Protein AF-A0A3N5QQA9-F1 (afdb_monomer_lite)

Radius of gyration: 20.47 Å; chains: 1; bounding box: 47×26×56 Å

pLDDT: mean 89.22, std 10.01, range [44.19, 97.88]

Sequence (130 aa):
MNELTKILGAAGTIVEIFPGDHVKIFGTSFSSGNATASKIIVKKQSKDTVVLRGPVEAVSGALITVLDVIIDTGNTGSIPDNGFSLESGGPLTRAEFQSRVSVGDSFDAKGTLLVDSTVNWQSIALGESK

Foldseek 3Di:
DDPQEQEDEPDRDPVSDDPLKDKDFDFDADPVRDTDGRYIYIDHNPFQKDKAKAFFADDDQQWTAGPNDIARLDPPGLEDQQQAEAPVGGTDGSVRCRVQRDGGWIKIWMFGQDPVRDTNTHHMHTHHDD

Secondary structure (DSSP, 8-state):
--TT-EEEES-SSGGG--TT-EEEEEEEE-TTS-EEEEEEEEE--S--EEEEEEE--EEETTEEEETTEEEE-STTSS--GGGEEETTS-B--HHHHHHH--TT-EEEEEEEE-TTS-EEEEEEEEE---

Structure (mmCIF, N/CA/C/O backbone):
data_AF-A0A3N5QQA9-F1
#
_entry.id   AF-A0A3N5QQA9-F1
#
loop_
_atom_site.group_PDB
_atom_site.id
_atom_site.type_symbol
_atom_site.label_atom_id
_atom_site.label_alt_id
_atom_site.label_comp_id
_atom_site.label_asym_id
_atom_site.label_entity_id
_atom_site.label_seq_id
_atom_site.pdbx_PDB_ins_code
_atom_site.Cartn_x
_atom_site.Cartn_y
_atom_site.Cartn_z
_atom_site.occupancy
_atom_site.B_iso_or_equiv
_atom_site.auth_seq_id
_atom_site.auth_comp_id
_atom_site.auth_asym_id
_atom_site.auth_atom_id
_atom_site.pdbx_PDB_model_num
ATOM 1 N N . MET A 1 1 ? 24.046 -9.323 -30.382 1.00 44.19 1 MET A N 1
ATOM 2 C CA . MET A 1 1 ? 23.268 -8.116 -30.033 1.00 44.19 1 MET A CA 1
ATOM 3 C C . MET A 1 1 ? 22.994 -7.406 -31.350 1.00 44.19 1 MET A C 1
ATOM 5 O O . MET A 1 1 ? 23.956 -7.075 -32.022 1.00 44.19 1 MET A O 1
ATOM 9 N N . ASN A 1 2 ? 21.744 -7.351 -31.815 1.00 44.50 2 ASN A N 1
ATOM 10 C CA . ASN A 1 2 ? 21.444 -6.830 -33.154 1.00 44.50 2 ASN A CA 1
ATOM 11 C C . ASN A 1 2 ? 21.357 -5.296 -33.079 1.00 44.50 2 ASN A C 1
ATOM 13 O O . ASN A 1 2 ? 20.589 -4.780 -32.271 1.00 44.50 2 ASN A O 1
ATOM 17 N N . GLU A 1 3 ? 22.141 -4.579 -33.883 1.00 56.72 3 GLU A N 1
ATOM 18 C CA . GLU A 1 3 ? 22.342 -3.115 -33.830 1.00 56.72 3 GLU A CA 1
ATOM 19 C C . GLU A 1 3 ? 21.105 -2.268 -34.221 1.00 56.72 3 GLU A C 1
ATOM 21 O O . GLU A 1 3 ? 21.209 -1.065 -34.447 1.00 56.72 3 GLU A O 1
ATOM 26 N N . LEU A 1 4 ? 19.913 -2.867 -34.311 1.00 72.44 4 LEU A N 1
ATOM 27 C CA . LEU A 1 4 ? 18.725 -2.243 -34.907 1.00 72.44 4 LEU A CA 1
ATOM 28 C C . LEU A 1 4 ? 17.796 -1.536 -33.907 1.00 72.44 4 LEU A C 1
ATOM 30 O O . LEU A 1 4 ? 17.082 -0.615 -34.301 1.00 72.44 4 LEU A O 1
ATOM 34 N N . THR A 1 5 ? 17.784 -1.931 -32.630 1.00 82.31 5 THR A N 1
ATOM 35 C CA . THR A 1 5 ? 16.888 -1.329 -31.626 1.00 82.31 5 THR A CA 1
ATOM 36 C C . THR A 1 5 ? 17.649 -0.348 -30.748 1.00 82.31 5 THR A C 1
ATOM 38 O O . THR A 1 5 ? 18.457 -0.739 -29.907 1.00 82.31 5 THR A O 1
ATOM 41 N N . LYS A 1 6 ? 17.357 0.945 -30.892 1.00 89.31 6 LYS A N 1
ATOM 42 C CA . LYS A 1 6 ? 17.967 1.989 -30.063 1.00 89.31 6 LYS A CA 1
ATOM 43 C C . LYS A 1 6 ? 17.215 2.152 -28.741 1.00 89.31 6 LYS A C 1
ATOM 45 O O . LYS A 1 6 ? 16.052 2.553 -28.750 1.00 89.31 6 LYS A O 1
ATOM 50 N N . ILE A 1 7 ? 17.877 1.913 -27.613 1.00 90.25 7 ILE A N 1
ATOM 51 C CA . ILE A 1 7 ? 17.320 2.165 -26.275 1.00 90.25 7 ILE A CA 1
ATOM 52 C C . ILE A 1 7 ? 17.829 3.524 -25.785 1.00 90.25 7 ILE A C 1
ATOM 54 O O . ILE A 1 7 ? 19.010 3.835 -25.919 1.00 90.25 7 ILE A O 1
ATOM 58 N N . LEU A 1 8 ? 16.920 4.377 -25.313 1.00 87.81 8 LEU A N 1
ATOM 59 C CA . LEU A 1 8 ? 17.216 5.728 -24.838 1.00 87.81 8 LEU A CA 1
ATOM 60 C C . LEU A 1 8 ? 16.486 6.031 -23.533 1.00 87.81 8 LEU A C 1
ATOM 62 O O . LEU A 1 8 ? 15.427 5.471 -23.257 1.00 87.81 8 LEU A O 1
ATOM 66 N N . GLY A 1 9 ? 16.979 7.036 -22.812 1.00 87.31 9 GLY A N 1
ATOM 67 C CA . GLY A 1 9 ? 16.360 7.531 -21.590 1.00 87.31 9 GLY A CA 1
ATOM 68 C C . GLY A 1 9 ? 17.004 6.895 -20.369 1.00 87.31 9 GLY A C 1
ATOM 69 O O . GLY A 1 9 ? 18.221 6.928 -20.232 1.00 87.31 9 GLY A O 1
ATOM 70 N N . ALA A 1 10 ? 16.187 6.356 -19.474 1.00 84.69 10 ALA A N 1
ATOM 71 C CA . ALA A 1 10 ? 16.616 5.922 -18.151 1.00 84.69 10 ALA A CA 1
ATOM 72 C C . ALA A 1 10 ? 17.172 4.481 -18.090 1.00 84.69 10 ALA A C 1
ATOM 74 O O . ALA A 1 10 ? 17.419 3.967 -17.003 1.00 84.69 10 ALA A O 1
ATOM 75 N N . ALA A 1 11 ? 17.349 3.847 -19.250 1.00 87.88 11 ALA A N 1
ATOM 76 C CA . ALA A 1 11 ? 18.017 2.563 -19.434 1.00 87.88 11 ALA A CA 1
ATOM 77 C C . ALA A 1 11 ? 18.910 2.648 -20.683 1.00 87.88 11 ALA A C 1
ATOM 79 O O . ALA A 1 11 ? 18.520 3.262 -21.682 1.00 87.88 11 ALA A O 1
ATOM 80 N N . GLY A 1 12 ? 20.092 2.039 -20.629 1.00 83.81 12 GLY A N 1
ATOM 81 C CA . GLY A 1 12 ? 21.015 1.879 -21.755 1.00 83.81 12 GLY A CA 1
ATOM 82 C C . GLY A 1 12 ? 20.837 0.553 -22.496 1.00 83.81 12 GLY A C 1
ATOM 83 O O . GLY A 1 12 ? 21.209 0.442 -23.664 1.00 83.81 12 GLY A O 1
ATOM 84 N N . THR A 1 13 ? 20.233 -0.444 -21.846 1.00 87.31 13 THR A N 1
ATOM 85 C CA . THR A 1 13 ? 20.032 -1.792 -22.392 1.00 87.31 13 THR A CA 1
ATOM 86 C C . THR A 1 13 ? 18.658 -2.363 -22.019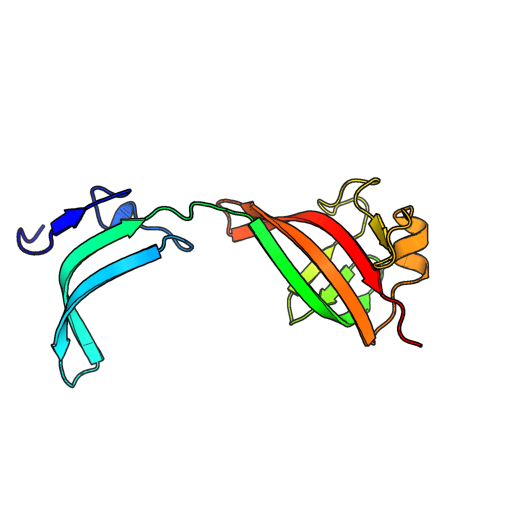 1.00 87.31 13 THR A C 1
ATOM 88 O O . THR A 1 13 ? 17.950 -1.818 -21.175 1.00 87.31 13 THR A O 1
ATOM 91 N N . ILE A 1 14 ? 18.256 -3.474 -22.652 1.00 85.69 14 ILE A N 1
ATOM 92 C CA . ILE A 1 14 ? 16.955 -4.117 -22.386 1.00 85.69 14 ILE A CA 1
ATOM 93 C C . ILE A 1 14 ? 16.881 -4.710 -20.970 1.00 85.69 14 ILE A C 1
ATOM 95 O O . ILE A 1 14 ? 15.804 -4.766 -20.390 1.00 85.69 14 ILE A O 1
ATOM 99 N N . VAL A 1 15 ? 18.022 -5.119 -20.403 1.00 88.38 15 VAL A N 1
ATOM 100 C CA . VAL A 1 15 ? 18.101 -5.740 -19.068 1.00 88.38 15 VAL A CA 1
ATOM 101 C C . VAL A 1 15 ? 17.965 -4.728 -17.928 1.00 88.38 15 VAL A C 1
ATOM 103 O O . VAL A 1 15 ? 17.802 -5.116 -16.779 1.00 88.38 15 VAL A O 1
ATOM 106 N N . GLU A 1 16 ? 18.018 -3.434 -18.241 1.00 85.56 16 GLU A N 1
ATOM 107 C CA . GLU A 1 16 ? 17.856 -2.333 -17.286 1.00 85.56 16 GLU A CA 1
ATOM 108 C C . GLU A 1 16 ? 16.412 -1.799 -17.224 1.00 85.56 16 GLU A C 1
ATOM 110 O O . GLU A 1 16 ? 16.144 -0.823 -16.513 1.00 85.56 16 GLU A O 1
ATOM 115 N N . ILE A 1 17 ? 15.492 -2.408 -17.982 1.00 86.81 17 ILE A N 1
ATOM 116 C CA . ILE A 1 17 ? 14.058 -2.107 -17.967 1.00 86.81 17 ILE A CA 1
ATOM 117 C C . ILE A 1 17 ? 13.381 -3.071 -16.995 1.00 86.81 17 ILE A C 1
ATOM 119 O O . ILE A 1 17 ? 13.402 -4.283 -17.210 1.00 86.81 17 ILE A O 1
ATOM 123 N N . PHE A 1 18 ? 12.758 -2.534 -15.950 1.00 82.31 18 PHE A N 1
ATOM 124 C CA . PHE A 1 18 ? 12.111 -3.324 -14.900 1.00 82.31 18 PHE A CA 1
ATOM 125 C C . PHE A 1 18 ? 10.590 -3.121 -14.901 1.00 82.31 18 PHE A C 1
ATOM 127 O O . PHE A 1 18 ? 10.102 -2.130 -15.454 1.00 82.31 18 PHE A O 1
ATOM 134 N N . PRO A 1 19 ? 9.814 -4.033 -14.285 1.00 78.06 19 PRO A N 1
ATOM 135 C CA . PRO A 1 19 ? 8.410 -3.771 -13.985 1.00 78.06 19 PRO A CA 1
ATOM 136 C C . PRO A 1 19 ? 8.236 -2.414 -13.286 1.00 78.06 19 PRO A C 1
ATOM 138 O O . PRO A 1 19 ? 9.036 -2.055 -12.428 1.00 78.06 19 PRO A O 1
ATOM 141 N N . GLY A 1 20 ? 7.218 -1.651 -13.691 1.00 73.25 20 GLY A N 1
ATOM 142 C CA . GLY A 1 20 ? 6.988 -0.279 -13.220 1.00 73.25 20 GLY A CA 1
ATOM 143 C C . GLY A 1 20 ? 7.613 0.809 -14.102 1.00 73.25 20 GLY A C 1
ATOM 144 O O . GLY A 1 20 ? 7.101 1.929 -14.150 1.00 73.25 20 GLY A O 1
ATOM 145 N N . ASP A 1 21 ? 8.646 0.491 -14.891 1.00 84.56 21 ASP A N 1
ATOM 146 C CA . ASP A 1 21 ? 9.191 1.440 -15.862 1.00 84.56 21 ASP A CA 1
ATOM 147 C C . ASP A 1 21 ? 8.185 1.727 -16.981 1.00 84.56 21 ASP A C 1
ATOM 149 O O . ASP A 1 21 ? 7.503 0.848 -17.513 1.00 84.56 21 ASP A O 1
ATOM 153 N N . HIS A 1 22 ? 8.115 2.991 -17.386 1.00 85.94 22 HIS A N 1
ATOM 154 C CA . HIS A 1 22 ? 7.254 3.408 -18.480 1.00 85.94 22 HIS A CA 1
ATOM 155 C C . HIS A 1 22 ? 8.061 3.420 -19.773 1.00 85.94 22 HIS A C 1
ATOM 157 O O . HIS A 1 22 ? 9.025 4.178 -19.918 1.00 85.94 22 HIS A O 1
ATOM 163 N N . VAL A 1 23 ? 7.638 2.610 -20.742 1.00 88.19 23 VAL A N 1
ATOM 164 C CA . VAL A 1 23 ? 8.293 2.518 -22.048 1.00 88.19 23 VAL A CA 1
ATOM 165 C C . VAL A 1 23 ? 7.418 3.099 -23.153 1.00 88.19 23 VAL A C 1
ATOM 167 O O . VAL A 1 23 ? 6.221 2.837 -23.239 1.00 88.19 23 VAL A O 1
ATOM 170 N N . LYS A 1 24 ? 8.033 3.879 -24.043 1.00 89.12 24 LYS A N 1
ATOM 171 C CA . LYS A 1 24 ? 7.453 4.251 -25.336 1.00 89.12 24 LYS A CA 1
ATOM 172 C C . LYS A 1 24 ? 8.230 3.544 -26.434 1.00 89.12 24 LYS A C 1
ATOM 174 O O . LYS A 1 24 ? 9.414 3.820 -26.629 1.00 89.12 24 LYS A O 1
ATOM 179 N N . ILE A 1 25 ? 7.557 2.649 -27.150 1.00 89.56 25 ILE A N 1
ATOM 180 C CA . ILE A 1 25 ? 8.159 1.826 -28.199 1.00 89.56 25 ILE A CA 1
ATOM 181 C C . ILE A 1 25 ? 7.758 2.383 -29.565 1.00 89.56 25 ILE A C 1
ATOM 183 O O . ILE A 1 25 ? 6.585 2.639 -29.825 1.00 89.56 25 ILE A O 1
ATOM 187 N N . PHE A 1 26 ? 8.742 2.565 -30.438 1.00 89.62 26 PHE A N 1
ATOM 188 C CA . PHE A 1 26 ? 8.551 2.828 -31.858 1.00 89.62 26 PHE A CA 1
ATOM 189 C C . PHE A 1 26 ? 8.994 1.586 -32.620 1.00 89.62 26 PHE A C 1
ATOM 191 O O . PHE A 1 26 ? 10.096 1.074 -32.400 1.00 89.62 26 PHE A O 1
ATOM 198 N N . GLY A 1 27 ? 8.137 1.094 -33.502 1.00 89.12 27 GLY A N 1
ATOM 199 C CA . GLY A 1 27 ? 8.381 -0.144 -34.219 1.00 89.12 27 GLY A CA 1
ATOM 200 C C . GLY A 1 27 ? 7.286 -0.455 -35.223 1.00 89.12 27 GLY A C 1
ATOM 201 O O . GLY A 1 27 ? 6.329 0.305 -35.373 1.00 89.12 27 GLY A O 1
ATOM 202 N N . THR A 1 28 ? 7.440 -1.588 -35.891 1.00 88.81 28 THR A N 1
ATOM 203 C CA . THR A 1 28 ? 6.444 -2.135 -36.812 1.00 88.81 28 THR A CA 1
ATOM 204 C C . THR A 1 28 ? 5.731 -3.283 -36.115 1.00 88.81 28 THR A C 1
ATOM 206 O O . THR A 1 28 ? 6.383 -4.220 -35.651 1.00 88.81 28 THR A O 1
ATOM 209 N N . SER A 1 29 ? 4.407 -3.198 -36.011 1.00 84.88 29 SER A N 1
ATOM 210 C CA . SER A 1 29 ? 3.564 -4.312 -35.581 1.00 84.88 29 SER A CA 1
ATOM 211 C C . SER A 1 29 ? 3.207 -5.198 -36.772 1.00 84.88 29 SER A C 1
ATOM 213 O O . SER A 1 29 ? 3.086 -4.734 -37.906 1.00 84.88 29 SER A O 1
ATOM 215 N N . PHE A 1 30 ? 3.028 -6.486 -36.507 1.00 85.50 30 PHE A N 1
ATOM 216 C CA . PHE A 1 30 ? 2.628 -7.487 -37.487 1.00 85.50 30 PHE A CA 1
ATOM 217 C C . PHE A 1 30 ? 1.273 -8.077 -37.097 1.00 85.50 30 PHE A C 1
ATOM 219 O O . PHE A 1 30 ? 0.905 -8.103 -35.921 1.00 85.50 30 PHE A O 1
ATOM 226 N N . SER A 1 31 ? 0.536 -8.598 -38.079 1.00 81.75 31 SER A N 1
ATOM 227 C CA . SER A 1 31 ? -0.782 -9.220 -37.870 1.00 81.75 31 SER A CA 1
ATOM 228 C C . SER A 1 31 ? -0.758 -10.414 -36.908 1.00 81.75 31 SER A C 1
ATOM 230 O O . SER A 1 31 ? -1.795 -10.782 -36.368 1.00 81.75 31 SER A O 1
ATOM 232 N N . SER A 1 32 ? 0.419 -10.987 -36.645 1.00 84.19 32 SER A N 1
ATOM 233 C CA . SER A 1 32 ? 0.628 -12.060 -35.670 1.00 84.19 32 SER A CA 1
ATOM 234 C C . SER A 1 32 ? 0.636 -11.594 -34.205 1.00 84.19 32 SER A C 1
ATOM 236 O O . SER A 1 32 ? 0.910 -12.406 -33.328 1.00 84.19 32 SER A O 1
ATOM 238 N N . GLY A 1 33 ? 0.433 -10.301 -33.927 1.00 77.38 33 GLY A N 1
ATOM 239 C CA . GLY A 1 33 ? 0.497 -9.732 -32.572 1.00 77.38 33 GLY A CA 1
ATOM 240 C C . GLY A 1 33 ? 1.914 -9.432 -32.071 1.00 77.38 33 GLY A C 1
ATOM 241 O O . GLY A 1 33 ? 2.082 -8.925 -30.966 1.00 77.38 33 GLY A O 1
ATOM 242 N N . ASN A 1 34 ? 2.935 -9.690 -32.892 1.00 81.81 34 ASN A N 1
ATOM 243 C CA . ASN A 1 34 ? 4.324 -9.364 -32.575 1.00 81.81 34 ASN A CA 1
ATOM 244 C C . ASN A 1 34 ? 4.680 -7.966 -33.089 1.00 81.81 34 ASN A C 1
ATOM 246 O O . ASN A 1 34 ? 4.125 -7.500 -34.087 1.00 81.81 34 ASN A O 1
ATOM 250 N N . ALA A 1 35 ? 5.651 -7.315 -32.449 1.00 80.56 35 ALA A N 1
ATOM 251 C CA . ALA A 1 35 ? 6.214 -6.055 -32.921 1.00 80.56 35 ALA A CA 1
ATOM 252 C C . ALA A 1 35 ? 7.744 -6.101 -32.922 1.00 80.56 35 ALA A C 1
ATOM 254 O O . ALA A 1 35 ? 8.365 -6.621 -31.995 1.00 80.56 35 ALA A O 1
ATOM 255 N N . THR A 1 36 ? 8.357 -5.513 -33.948 1.00 87.75 36 THR A N 1
ATOM 256 C CA . THR A 1 36 ? 9.803 -5.270 -33.989 1.00 87.75 36 THR A CA 1
ATOM 257 C C . THR A 1 36 ? 10.068 -3.813 -33.642 1.00 87.75 36 THR A C 1
ATOM 259 O O . THR A 1 36 ? 9.644 -2.910 -34.364 1.00 87.75 36 THR A O 1
ATOM 262 N N . ALA A 1 37 ? 10.770 -3.577 -32.534 1.00 87.62 37 ALA A N 1
ATOM 263 C CA . ALA A 1 37 ? 11.114 -2.238 -32.072 1.00 87.62 37 ALA A CA 1
ATOM 264 C C . ALA A 1 37 ? 12.359 -1.702 -32.793 1.00 87.62 37 ALA A C 1
ATOM 266 O O . ALA A 1 37 ? 13.410 -2.337 -32.782 1.00 87.62 37 ALA A O 1
ATOM 267 N N . SER A 1 38 ? 12.274 -0.497 -33.352 1.00 90.19 38 SER A N 1
ATOM 268 C CA . SER A 1 38 ? 13.438 0.262 -33.831 1.00 90.19 38 SER A CA 1
ATOM 269 C C . SER A 1 38 ? 13.966 1.222 -32.763 1.00 90.19 38 SER A C 1
ATOM 271 O O . SER A 1 38 ? 15.148 1.565 -32.745 1.00 90.19 38 SER A O 1
ATOM 273 N N . LYS A 1 39 ? 13.107 1.640 -31.825 1.00 90.44 39 LYS A N 1
ATOM 274 C CA . LYS A 1 39 ? 13.484 2.524 -30.722 1.00 90.44 39 LYS A CA 1
ATOM 275 C C . LYS A 1 39 ? 12.620 2.290 -29.490 1.00 90.44 39 LYS A C 1
ATOM 277 O O . LYS A 1 39 ? 11.399 2.224 -29.591 1.00 90.44 39 LYS A O 1
ATOM 282 N N . ILE A 1 40 ? 13.251 2.256 -28.322 1.00 90.75 40 ILE A N 1
ATOM 283 C CA . ILE A 1 40 ? 12.587 2.198 -27.019 1.00 90.75 40 ILE A CA 1
ATOM 284 C C . ILE A 1 40 ? 13.044 3.414 -26.215 1.00 90.75 40 ILE A C 1
ATOM 286 O O . ILE A 1 40 ? 14.240 3.631 -26.033 1.00 90.75 40 ILE A O 1
ATOM 290 N N . ILE A 1 41 ? 12.100 4.235 -25.762 1.00 90.69 41 ILE A N 1
ATOM 291 C CA . ILE A 1 41 ? 12.366 5.313 -24.807 1.00 90.69 41 ILE A CA 1
ATOM 292 C C . ILE A 1 41 ? 11.881 4.841 -23.447 1.00 90.69 41 ILE A C 1
ATOM 294 O O . ILE A 1 41 ? 10.688 4.599 -23.274 1.00 90.69 41 ILE A O 1
ATOM 298 N N . VAL A 1 42 ? 12.803 4.731 -22.502 1.00 90.00 42 VAL A N 1
ATOM 299 C CA . VAL A 1 42 ? 12.538 4.280 -21.141 1.00 90.00 42 VAL A CA 1
ATOM 300 C C . VAL A 1 42 ? 12.512 5.489 -20.229 1.00 90.00 42 VAL A C 1
ATOM 302 O O . VAL A 1 42 ? 13.438 6.304 -20.214 1.00 90.00 42 VAL A O 1
ATOM 305 N N . LYS A 1 43 ? 11.448 5.608 -19.449 1.00 87.56 43 LYS A N 1
ATOM 306 C CA . LYS A 1 43 ? 11.369 6.524 -18.324 1.00 87.56 43 LYS A CA 1
ATOM 307 C C . LYS A 1 43 ? 11.281 5.663 -17.074 1.00 87.56 43 LYS A C 1
ATOM 309 O O . LYS A 1 43 ? 10.371 4.839 -16.988 1.00 87.56 43 LYS A O 1
ATOM 314 N N . LYS A 1 44 ? 12.203 5.860 -16.123 1.00 75.50 44 LYS A N 1
ATOM 315 C CA . LYS A 1 44 ? 12.051 5.226 -14.812 1.00 75.50 44 LYS A CA 1
ATOM 316 C C . LYS A 1 44 ? 10.700 5.597 -14.238 1.00 75.50 44 LYS A C 1
ATOM 318 O O . LYS A 1 44 ? 10.230 6.724 -14.461 1.00 75.50 44 LYS A O 1
ATOM 323 N N . GLN A 1 45 ? 10.104 4.662 -13.511 1.00 66.19 45 GLN A N 1
ATOM 324 C CA . GLN A 1 45 ? 9.031 4.996 -12.595 1.00 66.19 45 GLN A CA 1
ATOM 325 C C . GLN A 1 45 ? 9.501 6.201 -11.770 1.00 66.19 45 GLN A C 1
ATOM 327 O O . GLN A 1 45 ? 10.432 6.125 -10.982 1.00 66.19 45 GLN A O 1
ATOM 332 N N . SER A 1 46 ? 8.963 7.387 -12.066 1.00 61.75 46 SER A N 1
ATOM 333 C CA . SER A 1 46 ? 9.441 8.616 -11.419 1.00 61.75 46 SER A CA 1
ATOM 334 C C . SER A 1 46 ? 8.867 8.766 -10.014 1.00 61.75 46 SER A C 1
ATOM 336 O O . SER A 1 46 ? 9.216 9.708 -9.308 1.00 61.75 46 SER A O 1
ATOM 338 N N . LYS A 1 47 ? 7.903 7.906 -9.670 1.00 68.00 47 LYS A N 1
ATOM 339 C CA . LYS A 1 47 ? 7.176 7.900 -8.412 1.00 68.00 47 LYS A CA 1
ATOM 340 C C . LYS A 1 47 ? 6.786 6.473 -8.082 1.00 68.00 47 LYS A C 1
ATOM 342 O O . LYS A 1 47 ? 5.928 5.891 -8.742 1.00 68.00 47 LYS A O 1
ATOM 347 N N . ASP A 1 48 ? 7.362 5.983 -7.006 1.00 80.62 48 ASP A N 1
ATOM 348 C CA . ASP A 1 48 ? 7.049 4.668 -6.461 1.00 80.62 48 ASP A CA 1
ATOM 349 C C . ASP A 1 48 ? 5.795 4.742 -5.576 1.00 80.62 48 ASP A C 1
ATOM 351 O O . ASP A 1 48 ? 5.416 3.781 -4.929 1.00 80.62 48 ASP A O 1
ATOM 355 N N . THR A 1 49 ? 5.122 5.895 -5.536 1.00 88.50 49 THR A N 1
ATOM 356 C CA . THR A 1 49 ? 3.904 6.094 -4.757 1.00 88.50 49 THR A CA 1
ATOM 357 C C . THR A 1 49 ? 2.768 5.219 -5.278 1.00 88.50 49 THR A C 1
ATOM 359 O O . THR A 1 49 ? 2.349 5.346 -6.429 1.00 88.50 49 THR A O 1
ATOM 362 N N . VAL A 1 50 ? 2.222 4.399 -4.388 1.00 90.62 50 VAL A N 1
ATOM 363 C CA . VAL A 1 50 ? 1.022 3.591 -4.591 1.00 90.62 50 VAL A CA 1
ATOM 364 C C . VAL A 1 50 ? -0.120 4.224 -3.808 1.00 90.62 50 VAL A C 1
ATOM 366 O O . VAL A 1 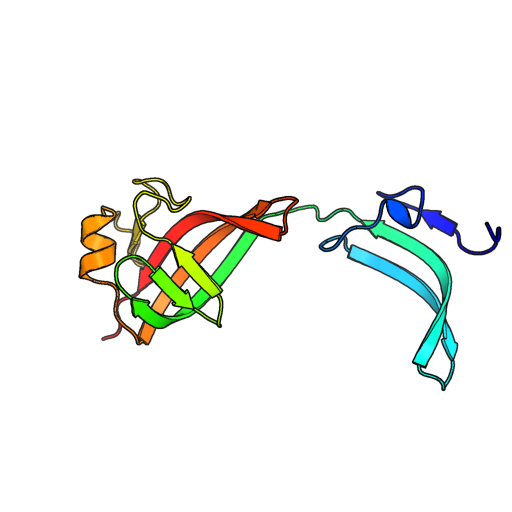50 ? 0.057 4.624 -2.656 1.00 90.62 50 VAL A O 1
ATOM 369 N N . VAL A 1 51 ? -1.288 4.318 -4.439 1.00 93.56 51 VAL A N 1
ATOM 370 C CA . VAL A 1 51 ? -2.544 4.695 -3.786 1.00 93.56 51 VAL A CA 1
ATOM 371 C C . VAL A 1 51 ? -3.556 3.597 -4.076 1.00 93.56 51 VAL A C 1
ATOM 373 O O . VAL A 1 51 ? -3.771 3.268 -5.242 1.00 93.56 51 VAL A O 1
ATOM 376 N N . LEU A 1 52 ? -4.165 3.044 -3.033 1.00 94.31 52 LEU A N 1
ATOM 377 C CA . LEU A 1 52 ? -5.207 2.029 -3.130 1.00 94.31 52 LEU A CA 1
ATOM 378 C C . LEU A 1 52 ? -6.481 2.577 -2.505 1.00 94.31 52 LEU A C 1
ATOM 380 O O . LEU A 1 52 ? -6.465 3.008 -1.356 1.00 94.31 52 LEU A O 1
ATOM 384 N N . ARG A 1 53 ? -7.572 2.566 -3.271 1.00 95.88 53 ARG A N 1
ATOM 385 C CA . ARG A 1 53 ? -8.883 3.016 -2.810 1.00 95.88 53 ARG A CA 1
ATOM 386 C C . ARG A 1 53 ? -9.951 2.025 -3.205 1.00 95.88 53 ARG A C 1
ATOM 388 O O . ARG A 1 53 ? -10.048 1.684 -4.382 1.00 95.88 53 ARG A O 1
ATOM 395 N N . GLY A 1 54 ? -10.765 1.620 -2.249 1.00 94.25 54 GLY A N 1
ATOM 396 C CA . GLY A 1 54 ? -11.848 0.684 -2.494 1.00 94.25 54 GLY A CA 1
ATOM 397 C C . GLY A 1 54 ? -12.575 0.301 -1.214 1.00 94.25 54 GLY A C 1
ATOM 398 O O . GLY A 1 54 ? -12.176 0.732 -0.132 1.00 94.25 54 GLY A O 1
ATOM 399 N N . PRO A 1 55 ? -13.652 -0.483 -1.335 1.00 96.06 55 PRO A N 1
ATOM 400 C CA . PRO A 1 55 ? -14.305 -1.063 -0.179 1.00 96.06 55 PRO A CA 1
ATOM 401 C C . PRO A 1 55 ? -13.426 -2.154 0.442 1.00 96.06 55 PRO A C 1
ATOM 403 O O . PRO A 1 55 ? -12.717 -2.874 -0.263 1.00 96.06 55 PRO A O 1
ATOM 406 N N . VAL A 1 56 ? -13.515 -2.319 1.758 1.00 96.94 56 VAL A N 1
ATOM 407 C CA . VAL A 1 56 ? -12.976 -3.498 2.441 1.00 96.94 56 VAL A CA 1
ATOM 408 C C . VAL A 1 56 ? -13.795 -4.722 2.038 1.00 96.94 56 VAL A C 1
ATOM 410 O O . VAL A 1 56 ? -15.002 -4.775 2.259 1.00 96.94 56 VAL A O 1
ATOM 413 N N . GLU A 1 57 ? -13.140 -5.718 1.453 1.00 97.69 57 GLU A N 1
ATOM 414 C CA . GLU A 1 57 ? -13.757 -6.952 0.950 1.00 97.69 57 GLU A CA 1
ATOM 415 C C . GLU A 1 57 ? -13.742 -8.063 2.003 1.00 97.69 57 GLU A C 1
ATOM 417 O O . GLU A 1 57 ? -14.672 -8.865 2.086 1.00 97.69 57 GLU A O 1
ATOM 422 N N . ALA A 1 58 ? -12.698 -8.101 2.834 1.00 97.31 58 ALA A N 1
ATOM 423 C CA . ALA A 1 58 ? -12.553 -9.072 3.911 1.00 97.31 58 ALA A CA 1
ATOM 424 C C . ALA A 1 58 ? -11.727 -8.507 5.071 1.00 97.31 58 ALA A C 1
ATOM 426 O O . ALA A 1 58 ? -10.790 -7.735 4.862 1.00 97.31 58 ALA A O 1
ATOM 427 N N . VAL A 1 59 ? -12.044 -8.955 6.287 1.00 97.00 59 VAL A N 1
ATOM 428 C CA . VAL A 1 59 ? -11.287 -8.671 7.513 1.00 97.00 59 VAL A CA 1
ATOM 429 C C . VAL A 1 59 ? -11.011 -9.995 8.222 1.00 97.00 59 VAL A C 1
ATOM 431 O O . VAL A 1 59 ? -11.933 -10.758 8.507 1.00 97.00 59 VAL A O 1
ATOM 434 N N . SER A 1 60 ? -9.742 -10.283 8.502 1.00 96.19 60 SER A N 1
ATOM 435 C CA . SER A 1 60 ? -9.302 -11.483 9.218 1.00 96.19 60 SER A CA 1
ATOM 436 C C . SER A 1 60 ? -8.207 -11.118 10.217 1.00 96.19 60 SER A C 1
ATOM 438 O O . SER A 1 60 ? -7.014 -11.118 9.901 1.00 96.19 60 SER A O 1
ATOM 440 N N . GLY A 1 61 ? -8.616 -10.805 11.447 1.00 93.06 61 GLY A N 1
ATOM 441 C CA . GLY A 1 61 ? -7.707 -10.290 12.469 1.00 93.06 61 GLY A CA 1
ATOM 442 C C . GLY A 1 61 ? -7.127 -8.942 12.041 1.00 93.06 61 GLY A C 1
ATOM 443 O O . GLY A 1 61 ? -7.872 -7.997 11.819 1.00 93.06 61 GLY A O 1
ATOM 444 N N . ALA A 1 62 ? -5.802 -8.865 11.910 1.00 95.56 62 ALA A N 1
ATOM 445 C CA . ALA A 1 62 ? -5.110 -7.652 11.472 1.00 95.56 62 ALA A CA 1
ATOM 446 C C . ALA A 1 62 ? -4.953 -7.538 9.942 1.00 95.56 62 ALA A C 1
ATOM 448 O O . ALA A 1 62 ? -4.449 -6.526 9.451 1.00 95.56 62 ALA A O 1
ATOM 449 N N . LEU A 1 63 ? -5.362 -8.561 9.188 1.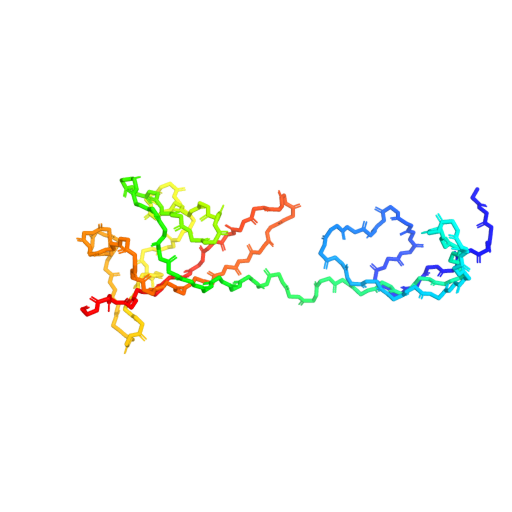00 97.19 63 LEU A N 1
ATOM 450 C CA . LEU A 1 63 ? -5.301 -8.559 7.731 1.00 97.19 63 LEU A CA 1
ATOM 451 C C . LEU A 1 63 ? -6.625 -8.065 7.156 1.00 97.19 63 LE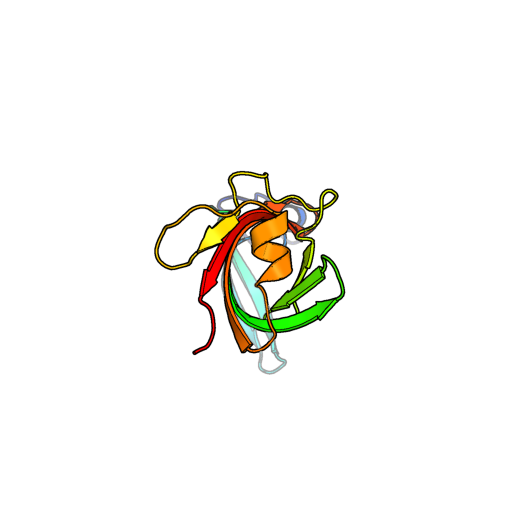U A C 1
ATOM 453 O O . LEU A 1 63 ? -7.689 -8.572 7.520 1.00 97.19 63 LEU A O 1
ATOM 457 N N . ILE A 1 64 ? -6.549 -7.125 6.222 1.00 97.06 64 ILE A N 1
ATOM 458 C CA . ILE A 1 64 ? -7.696 -6.667 5.435 1.00 97.06 64 ILE A CA 1
ATOM 459 C C . ILE A 1 64 ? -7.442 -6.916 3.951 1.00 97.06 64 ILE A C 1
ATOM 461 O O . ILE A 1 64 ? -6.294 -6.915 3.511 1.00 97.06 64 ILE A O 1
ATOM 465 N N . THR A 1 65 ? -8.506 -7.137 3.186 1.00 97.62 65 THR A N 1
ATOM 466 C CA . THR A 1 65 ? -8.444 -7.274 1.723 1.00 97.62 65 THR A CA 1
ATOM 467 C C . THR A 1 65 ? -9.211 -6.136 1.069 1.00 97.62 65 THR A C 1
ATOM 469 O O . THR A 1 65 ? -10.342 -5.860 1.469 1.00 97.62 65 THR A O 1
ATOM 472 N N . VAL A 1 66 ? -8.589 -5.470 0.097 1.00 96.12 66 VAL A N 1
ATOM 473 C CA . VAL A 1 66 ? -9.178 -4.380 -0.696 1.00 96.12 66 VAL A CA 1
ATOM 474 C C . VAL A 1 66 ? -8.717 -4.546 -2.142 1.00 96.12 66 VAL A C 1
ATOM 476 O O . VAL A 1 66 ? -7.514 -4.482 -2.397 1.00 96.12 66 VAL A O 1
ATOM 479 N N . LEU A 1 67 ? -9.644 -4.726 -3.086 1.00 93.75 67 LEU A N 1
ATOM 480 C CA . LEU A 1 67 ? -9.350 -4.985 -4.501 1.00 93.75 67 LEU A CA 1
ATOM 481 C C . LEU A 1 67 ? -8.351 -6.139 -4.689 1.00 93.75 67 LEU A C 1
ATOM 483 O O . LEU A 1 67 ? -7.344 -5.982 -5.382 1.00 93.75 67 LEU A O 1
ATOM 487 N N . ASP A 1 68 ? -8.592 -7.263 -4.007 1.00 93.19 68 ASP A N 1
ATOM 488 C CA . ASP A 1 68 ? -7.715 -8.447 -3.969 1.00 93.19 68 ASP A CA 1
ATOM 489 C C . ASP A 1 68 ? -6.296 -8.206 -3.394 1.00 93.19 68 ASP A C 1
ATOM 491 O O . ASP A 1 68 ? -5.441 -9.096 -3.428 1.00 93.19 68 ASP A O 1
ATOM 495 N N . VAL A 1 69 ? -6.017 -7.028 -2.820 1.00 93.62 69 VAL A N 1
ATOM 496 C CA . VAL A 1 69 ? -4.746 -6.720 -2.144 1.00 93.62 69 VAL A CA 1
ATOM 497 C C . VAL A 1 69 ? -4.883 -6.953 -0.645 1.00 93.62 69 VAL A C 1
ATOM 499 O O . VAL A 1 69 ? -5.701 -6.317 0.020 1.00 93.62 69 VAL A O 1
ATOM 502 N N . ILE A 1 70 ? -4.039 -7.830 -0.097 1.00 95.81 70 ILE A N 1
ATOM 503 C CA . ILE A 1 70 ? -3.959 -8.080 1.347 1.00 95.81 70 ILE A CA 1
ATOM 504 C C . ILE A 1 70 ? -3.042 -7.041 1.997 1.00 95.81 70 ILE A C 1
ATOM 506 O O . ILE A 1 70 ? -1.889 -6.875 1.596 1.00 95.81 70 ILE A O 1
ATOM 510 N N . ILE A 1 71 ? -3.541 -6.372 3.033 1.00 96.12 71 ILE A N 1
ATOM 511 C CA . ILE A 1 71 ? -2.807 -5.369 3.806 1.00 96.12 71 ILE A CA 1
ATOM 512 C C . ILE A 1 71 ? -2.729 -5.821 5.262 1.00 96.12 71 ILE A C 1
ATOM 514 O O . ILE A 1 71 ? -3.752 -6.078 5.898 1.00 96.12 71 ILE A O 1
ATOM 518 N N . ASP A 1 72 ? -1.507 -5.891 5.794 1.00 97.31 72 ASP A N 1
ATOM 519 C CA . ASP A 1 72 ? -1.259 -6.135 7.214 1.00 97.31 72 ASP A CA 1
ATOM 520 C C . ASP A 1 72 ? -1.319 -4.817 7.995 1.00 97.31 72 ASP A C 1
ATOM 522 O O . ASP A 1 72 ? -0.442 -3.957 7.885 1.00 97.31 72 ASP A O 1
ATOM 526 N N . THR A 1 73 ? -2.376 -4.655 8.788 1.00 96.69 73 THR A N 1
ATOM 527 C CA . THR A 1 73 ? -2.567 -3.512 9.694 1.00 96.69 73 THR A CA 1
ATOM 528 C C . THR A 1 73 ? -2.024 -3.786 11.100 1.00 96.69 73 THR A C 1
ATOM 530 O O . THR A 1 73 ? -2.101 -2.930 11.983 1.00 96.69 73 THR A O 1
ATOM 533 N N . GLY A 1 74 ? -1.474 -4.976 11.345 1.00 96.06 74 GLY A N 1
ATOM 534 C CA . GLY A 1 74 ? -0.906 -5.425 12.613 1.00 96.06 74 GLY A CA 1
ATOM 535 C C . GLY A 1 74 ? 0.521 -4.939 12.834 1.00 96.06 74 GLY A C 1
ATOM 536 O O . GLY A 1 74 ? 1.118 -4.309 11.970 1.00 96.06 74 GLY A O 1
ATOM 537 N N . ASN A 1 75 ? 1.087 -5.236 14.006 1.00 94.38 75 ASN A N 1
ATOM 538 C CA . ASN A 1 75 ? 2.417 -4.746 14.413 1.00 94.38 75 ASN A CA 1
ATOM 539 C C . ASN A 1 75 ? 3.572 -5.231 13.517 1.00 94.38 75 ASN A C 1
ATOM 541 O O . ASN A 1 75 ? 4.672 -4.694 13.593 1.00 94.38 75 ASN A O 1
ATOM 545 N N . THR A 1 76 ? 3.338 -6.269 12.715 1.00 93.12 76 THR A N 1
ATOM 546 C CA . THR A 1 76 ? 4.270 -6.794 11.708 1.00 93.12 76 THR A CA 1
ATOM 547 C C . THR A 1 76 ? 4.150 -6.091 10.360 1.00 93.12 76 THR A C 1
ATOM 549 O O . THR A 1 76 ? 5.060 -6.192 9.539 1.00 93.12 76 THR A O 1
ATOM 552 N N . GLY A 1 77 ? 3.043 -5.382 10.139 1.00 93.88 77 GLY A N 1
ATOM 553 C CA . GLY A 1 77 ? 2.791 -4.602 8.944 1.00 93.88 77 GLY A CA 1
ATOM 554 C C . GLY A 1 77 ? 3.649 -3.344 8.890 1.00 93.88 77 GLY A C 1
ATOM 555 O O . GLY A 1 77 ? 4.201 -2.879 9.887 1.00 93.88 77 GLY A O 1
ATOM 556 N N . SER A 1 78 ? 3.742 -2.762 7.700 1.00 96.00 78 SER A N 1
ATOM 557 C CA . SER A 1 78 ? 4.640 -1.635 7.444 1.00 96.00 78 SER A CA 1
ATOM 558 C C . SER A 1 78 ? 4.082 -0.271 7.871 1.00 96.00 78 SER A C 1
ATOM 560 O O . SER A 1 78 ? 4.814 0.716 7.886 1.00 96.00 78 SER A O 1
ATOM 562 N N . ILE A 1 79 ? 2.789 -0.205 8.205 1.00 97.69 79 ILE A N 1
ATOM 563 C CA . ILE A 1 79 ? 2.097 1.045 8.532 1.00 97.69 79 ILE A CA 1
ATOM 564 C C . ILE A 1 79 ? 2.571 1.524 9.914 1.00 97.69 79 ILE A C 1
ATOM 566 O O . ILE A 1 79 ? 2.408 0.788 10.895 1.00 97.69 79 ILE A O 1
ATOM 570 N N . PRO A 1 80 ? 3.142 2.736 10.030 1.00 96.81 80 PRO A N 1
ATOM 571 C CA . PRO A 1 80 ? 3.555 3.294 11.312 1.00 96.81 80 PRO A CA 1
ATOM 572 C C . PRO A 1 80 ? 2.337 3.649 12.177 1.00 96.81 80 PRO A C 1
ATOM 574 O O . PRO A 1 80 ? 1.248 3.892 11.664 1.00 96.81 80 PRO A O 1
ATOM 577 N N . ASP A 1 81 ? 2.509 3.738 13.498 1.00 94.88 81 ASP A N 1
ATOM 578 C CA . ASP A 1 81 ? 1.385 3.961 14.426 1.00 94.88 81 ASP A CA 1
ATOM 579 C C . ASP A 1 81 ? 0.654 5.298 14.218 1.00 94.88 81 ASP A C 1
ATOM 581 O O . ASP A 1 81 ? -0.530 5.406 14.522 1.00 94.88 81 ASP A O 1
ATOM 585 N N . ASN A 1 82 ? 1.326 6.307 13.657 1.00 95.62 82 ASN A N 1
ATOM 586 C CA . ASN A 1 82 ? 0.723 7.589 13.277 1.00 95.62 82 ASN A CA 1
ATOM 587 C C . ASN A 1 82 ? 0.124 7.594 11.855 1.00 95.62 82 ASN A C 1
ATOM 589 O O . ASN A 1 82 ? -0.312 8.642 11.382 1.00 95.62 82 ASN A O 1
ATOM 593 N N . GLY A 1 83 ? 0.140 6.454 11.163 1.00 96.81 83 GLY A N 1
ATOM 594 C CA . GLY A 1 83 ? -0.376 6.288 9.807 1.00 96.81 83 GLY A CA 1
ATOM 595 C C . GLY A 1 83 ? -1.870 5.970 9.744 1.00 96.81 83 GLY A C 1
ATOM 596 O O . GLY A 1 83 ? -2.410 5.884 8.647 1.00 96.81 83 GLY A O 1
ATOM 597 N N . PHE A 1 84 ? -2.542 5.790 10.880 1.00 97.88 84 PHE A N 1
ATOM 598 C CA . PHE A 1 84 ? -3.946 5.385 10.959 1.00 97.88 84 PHE A CA 1
ATOM 599 C C . PHE A 1 84 ? -4.857 6.598 11.162 1.00 97.88 84 PHE A C 1
ATOM 601 O O . PHE A 1 84 ? -4.596 7.457 12.006 1.00 97.88 84 PHE A O 1
ATOM 608 N N . SER A 1 85 ? -5.944 6.680 10.395 1.00 97.69 85 SER A N 1
ATOM 609 C CA . SER A 1 85 ? -6.869 7.815 10.460 1.00 97.69 85 SER A CA 1
ATOM 610 C C . SER A 1 85 ? -8.284 7.471 9.991 1.00 97.69 85 SER A C 1
ATOM 612 O O . SER A 1 85 ? -8.522 6.433 9.377 1.00 97.69 85 SER A O 1
ATOM 614 N N . LEU A 1 86 ? -9.229 8.360 10.281 1.00 96.38 86 LEU A N 1
ATOM 615 C CA . LEU A 1 86 ? -10.521 8.443 9.613 1.00 96.38 86 LEU A CA 1
ATOM 616 C C . LEU A 1 86 ? -10.370 9.225 8.307 1.00 96.38 86 LEU A C 1
ATOM 618 O O . LEU A 1 86 ? -9.615 10.197 8.245 1.00 96.38 86 LEU A O 1
ATOM 622 N N . GLU A 1 87 ? -11.170 8.887 7.300 1.00 92.31 87 GLU A N 1
ATOM 623 C CA . GLU A 1 87 ? -11.234 9.624 6.029 1.00 92.31 87 GLU A CA 1
ATOM 624 C C . GLU A 1 87 ? -11.636 11.100 6.238 1.00 92.31 87 GLU A C 1
ATOM 626 O O . GLU A 1 87 ? -11.212 11.983 5.495 1.00 92.31 87 GLU A O 1
ATOM 631 N N . SER A 1 88 ? -12.369 11.397 7.318 1.00 89.88 88 SER A N 1
ATOM 632 C CA . SER A 1 88 ? -12.726 12.757 7.746 1.00 89.88 88 SER A CA 1
ATOM 633 C C . SER A 1 88 ? -11.574 13.564 8.371 1.00 89.88 88 SER A C 1
ATOM 635 O O . SER A 1 88 ? -11.752 14.752 8.643 1.00 89.88 88 SER A O 1
ATOM 637 N N . GLY A 1 89 ? -10.398 12.962 8.584 1.00 84.06 89 GLY A N 1
ATOM 638 C CA . GLY A 1 89 ? -9.182 13.656 9.028 1.00 84.06 89 GLY A CA 1
ATOM 639 C C . GLY A 1 89 ? -8.846 13.554 10.521 1.00 84.06 89 GLY A C 1
ATOM 640 O O . GLY A 1 89 ? -8.011 14.320 11.000 1.00 84.06 89 GLY A O 1
ATOM 641 N N . GLY A 1 90 ? -9.456 12.628 11.268 1.00 93.81 90 GLY A N 1
ATOM 642 C CA . GLY A 1 90 ? -9.097 12.347 12.668 1.00 93.81 90 GLY A CA 1
ATOM 643 C C . GLY A 1 90 ? -8.077 11.205 12.788 1.00 93.81 90 GLY A C 1
ATOM 644 O O . GLY A 1 90 ? -8.284 10.178 12.145 1.00 93.81 90 GLY A O 1
ATOM 645 N N . PRO A 1 91 ? -6.995 11.326 13.582 1.00 96.81 91 PRO A N 1
ATOM 646 C CA . PRO A 1 91 ? -6.070 10.214 13.792 1.00 96.81 91 PRO A CA 1
ATOM 647 C C . PRO A 1 91 ? -6.754 9.077 14.557 1.00 96.81 91 PRO A C 1
ATOM 649 O O . PRO A 1 91 ? -7.604 9.316 15.415 1.00 96.81 91 PRO A O 1
ATOM 652 N N . LEU A 1 92 ? -6.345 7.848 14.267 1.00 97.19 92 LEU A N 1
ATOM 653 C CA . LEU A 1 92 ? -6.709 6.650 15.014 1.00 97.19 92 LEU A CA 1
ATOM 654 C C . LEU A 1 92 ? -5.434 6.001 15.539 1.00 97.19 92 LEU A C 1
ATOM 656 O O . LEU A 1 92 ? -4.382 6.066 14.909 1.00 97.19 92 LEU A O 1
ATOM 660 N N . THR A 1 93 ? -5.521 5.331 16.676 1.00 96.69 93 THR A N 1
ATOM 661 C CA . THR A 1 93 ? -4.532 4.311 17.018 1.00 96.69 93 THR A CA 1
ATOM 662 C C . THR A 1 93 ? -4.761 3.069 16.158 1.00 96.69 93 THR A C 1
ATOM 664 O O . THR A 1 93 ? -5.867 2.805 15.683 1.00 96.69 93 THR A O 1
ATOM 667 N N . ARG A 1 94 ? -3.724 2.243 16.006 1.00 96.00 94 ARG A N 1
ATOM 668 C CA . ARG A 1 94 ? -3.828 0.937 15.337 1.00 96.00 94 ARG A CA 1
ATOM 669 C C . ARG A 1 94 ? -4.962 0.077 15.909 1.00 96.00 94 ARG A C 1
ATOM 671 O O . ARG A 1 94 ? -5.739 -0.498 15.155 1.00 96.00 94 ARG A O 1
ATOM 678 N N . ALA A 1 95 ? -5.073 0.024 17.237 1.00 95.56 95 ALA A N 1
ATOM 679 C CA . ALA A 1 95 ? -6.106 -0.750 17.919 1.00 95.56 95 ALA A CA 1
ATOM 680 C C . ALA A 1 95 ? -7.519 -0.208 17.645 1.00 95.56 95 ALA A C 1
ATOM 682 O O . ALA A 1 95 ? -8.446 -0.989 17.449 1.00 95.56 95 ALA A O 1
ATOM 683 N N . GLU A 1 96 ? -7.688 1.117 17.598 1.00 95.94 96 GLU A N 1
ATOM 684 C CA . GLU A 1 96 ? -8.969 1.734 17.237 1.00 95.94 96 GLU A CA 1
ATOM 685 C C . GLU A 1 96 ? -9.335 1.503 15.774 1.00 95.94 96 GLU A C 1
ATOM 687 O O . GLU A 1 96 ? -10.501 1.287 15.475 1.00 95.94 96 GLU A O 1
ATOM 692 N N . PHE A 1 97 ? -8.365 1.532 14.860 1.00 95.94 97 PHE A N 1
ATOM 693 C CA . PHE A 1 97 ? -8.620 1.193 13.463 1.00 95.94 97 PHE A CA 1
ATOM 694 C C . PHE A 1 97 ? -9.108 -0.257 13.338 1.00 95.94 97 PHE A C 1
ATOM 696 O O . PHE A 1 97 ? -10.149 -0.515 12.740 1.00 95.94 97 PHE A O 1
ATOM 703 N N . GLN A 1 98 ? -8.387 -1.199 13.953 1.00 95.06 98 GLN A N 1
ATOM 704 C CA . GLN A 1 98 ? -8.693 -2.632 13.885 1.00 95.06 98 GLN A CA 1
ATOM 705 C C . GLN A 1 98 ? -10.033 -2.999 14.528 1.00 95.06 98 GLN A C 1
ATOM 707 O O . GLN A 1 98 ? -10.653 -3.973 14.116 1.00 95.06 98 GLN A O 1
ATOM 712 N N . SER A 1 99 ? -10.484 -2.244 15.532 1.00 94.81 99 SER A N 1
ATOM 713 C CA . SER A 1 99 ? -11.784 -2.482 16.166 1.00 94.81 99 SER A CA 1
ATOM 714 C C . SER A 1 99 ? -12.967 -1.900 15.390 1.00 94.81 99 SER A C 1
ATOM 716 O O . SER A 1 99 ? -14.102 -2.280 15.672 1.00 94.81 99 SER A O 1
ATOM 718 N N . ARG A 1 100 ? -12.719 -0.990 14.439 1.00 94.44 100 ARG A N 1
ATOM 719 C CA . ARG A 1 100 ? -13.757 -0.309 13.648 1.00 94.44 100 ARG A CA 1
ATOM 720 C C . ARG A 1 100 ? -13.906 -0.874 12.244 1.00 94.44 100 ARG A C 1
ATOM 722 O O . ARG A 1 100 ? -15.028 -0.979 11.761 1.00 94.44 100 ARG A O 1
ATOM 729 N N . VAL A 1 101 ? -12.787 -1.221 11.606 1.00 95.88 101 VAL A N 1
ATOM 730 C CA . VAL A 1 101 ? -12.770 -1.649 10.206 1.00 95.88 101 VAL A CA 1
ATOM 731 C C . VAL A 1 101 ? -13.692 -2.845 9.981 1.00 95.88 101 VAL A C 1
ATOM 733 O O . VAL A 1 101 ? -13.570 -3.889 10.623 1.00 95.88 101 VAL A O 1
ATOM 736 N N . SER A 1 102 ? -14.616 -2.679 9.047 1.00 96.00 102 SER A N 1
ATOM 737 C CA . SER A 1 102 ? -15.629 -3.662 8.696 1.00 96.00 102 SER A CA 1
ATOM 738 C C . SER A 1 102 ? -15.707 -3.837 7.183 1.00 96.00 102 SER A C 1
ATOM 740 O O . SER A 1 102 ? -15.340 -2.957 6.405 1.00 96.00 102 SER A O 1
ATOM 742 N N . VAL A 1 103 ? -16.184 -5.004 6.748 1.00 96.56 103 VAL A N 1
ATOM 743 C CA . VAL A 1 103 ? -16.444 -5.262 5.325 1.00 96.56 103 VAL A CA 1
ATOM 744 C C . VAL A 1 103 ? -17.466 -4.246 4.807 1.00 96.56 103 VAL A C 1
ATOM 746 O O . VAL A 1 103 ? -18.509 -4.050 5.425 1.00 96.56 103 VAL A O 1
ATOM 749 N N . GLY A 1 104 ? -17.169 -3.628 3.665 1.00 95.44 104 GLY A N 1
ATOM 750 C CA . GLY A 1 104 ? -17.976 -2.576 3.046 1.00 95.44 104 GLY A CA 1
ATOM 751 C C . GLY A 1 104 ? -17.519 -1.148 3.355 1.00 95.44 104 GLY A C 1
ATOM 752 O O . GLY A 1 104 ? -17.922 -0.236 2.633 1.00 95.44 104 GLY A O 1
ATOM 753 N N . ASP A 1 105 ? -16.653 -0.943 4.352 1.00 95.56 105 ASP A N 1
ATOM 754 C CA . ASP A 1 105 ? -16.100 0.381 4.649 1.00 95.56 105 ASP A CA 1
ATOM 755 C C . ASP A 1 105 ? -15.224 0.896 3.504 1.00 95.56 105 ASP A C 1
ATOM 757 O O . ASP A 1 105 ? -14.513 0.132 2.849 1.00 95.56 105 ASP A O 1
ATOM 761 N N . SER A 1 106 ? -15.250 2.211 3.283 1.00 94.62 106 SER A N 1
ATOM 762 C CA . SER A 1 106 ? -14.321 2.898 2.388 1.00 94.62 106 SER A CA 1
ATOM 763 C C . SER A 1 106 ? -12.916 2.850 2.976 1.00 94.62 106 SER A C 1
ATOM 765 O O . SER A 1 106 ? -12.704 3.124 4.159 1.00 94.62 106 SER A O 1
ATOM 767 N N . PHE A 1 107 ? -11.941 2.519 2.142 1.00 95.50 107 PHE A N 1
ATOM 768 C CA . PHE A 1 107 ? -10.547 2.430 2.529 1.00 95.50 107 PHE A CA 1
ATOM 769 C C . PHE A 1 107 ? -9.673 3.201 1.539 1.00 95.50 107 PHE A C 1
ATOM 771 O O . PHE A 1 107 ? -9.777 2.999 0.329 1.00 95.50 107 PHE A O 1
ATOM 778 N N . ASP A 1 108 ? -8.795 4.068 2.049 1.00 96.19 108 ASP A N 1
ATOM 779 C CA . ASP A 1 108 ? -7.758 4.773 1.282 1.00 96.19 108 ASP A CA 1
ATOM 780 C C . ASP A 1 108 ? -6.392 4.496 1.914 1.00 96.19 108 ASP A C 1
ATOM 782 O O . ASP A 1 108 ? -6.158 4.860 3.064 1.00 96.19 108 ASP A O 1
ATOM 786 N N . ALA A 1 109 ? -5.481 3.874 1.168 1.00 96.62 109 ALA A N 1
ATOM 787 C CA . ALA A 1 109 ? -4.110 3.642 1.594 1.00 96.62 109 ALA A CA 1
ATOM 788 C C . ALA A 1 109 ? -3.098 4.266 0.647 1.00 96.62 109 ALA A C 1
ATOM 790 O O . ALA A 1 109 ? -3.256 4.273 -0.577 1.00 96.62 109 ALA A O 1
ATOM 791 N N . LYS A 1 110 ? -1.995 4.729 1.233 1.00 96.62 110 LYS A N 1
ATOM 792 C CA . LYS A 1 110 ? -0.848 5.275 0.515 1.00 96.62 110 LYS A CA 1
ATOM 793 C C . LYS A 1 110 ? 0.422 4.584 0.961 1.00 96.62 110 LYS A C 1
ATOM 795 O O . LYS A 1 110 ? 0.646 4.362 2.151 1.00 96.62 110 LYS A O 1
ATOM 800 N N . GLY A 1 111 ? 1.267 4.265 -0.003 1.00 95.50 111 GLY A N 1
ATOM 801 C CA . GLY A 1 111 ? 2.535 3.605 0.247 1.00 95.50 111 GLY A CA 1
ATOM 802 C C . GLY A 1 111 ? 3.542 3.851 -0.857 1.00 95.50 111 GLY A C 1
ATOM 803 O O . GLY A 1 111 ? 3.300 4.616 -1.793 1.00 95.50 111 GLY A O 1
ATOM 804 N N . THR A 1 112 ? 4.669 3.167 -0.739 1.00 92.88 112 THR A N 1
ATOM 805 C CA . THR A 1 112 ? 5.749 3.183 -1.720 1.00 92.88 112 THR A CA 1
ATOM 806 C C . THR A 1 112 ? 6.008 1.757 -2.191 1.00 92.88 112 THR A C 1
ATOM 808 O O . THR A 1 112 ? 6.245 0.877 -1.367 1.00 92.88 112 THR A O 1
ATOM 811 N N . LEU A 1 113 ? 5.964 1.524 -3.499 1.00 88.31 113 LEU A N 1
ATOM 812 C CA . LEU A 1 113 ? 6.363 0.277 -4.135 1.00 88.31 113 LEU A CA 1
ATOM 813 C C . LEU A 1 113 ? 7.873 0.092 -3.963 1.00 88.31 113 LEU A C 1
ATOM 815 O O . LEU A 1 113 ? 8.665 0.959 -4.325 1.00 88.31 113 LEU A O 1
ATOM 819 N N . LEU A 1 114 ? 8.269 -1.030 -3.387 1.00 85.81 114 LEU A N 1
ATOM 820 C CA . LEU A 1 114 ? 9.658 -1.420 -3.230 1.00 85.81 114 LEU A CA 1
ATOM 821 C C . LEU A 1 114 ? 10.120 -2.242 -4.439 1.00 85.81 114 LEU A C 1
ATOM 823 O O . LEU A 1 114 ? 9.327 -2.750 -5.233 1.00 85.81 114 LEU A O 1
ATOM 827 N N . VAL A 1 115 ? 11.437 -2.389 -4.574 1.00 79.19 115 VAL A N 1
ATOM 828 C CA . VAL A 1 115 ? 12.082 -3.098 -5.695 1.00 79.19 115 VAL A CA 1
ATOM 829 C C . VAL A 1 115 ? 11.700 -4.579 -5.800 1.00 79.19 115 VAL A C 1
ATOM 831 O O . VAL A 1 115 ? 11.826 -5.171 -6.868 1.00 79.19 115 VAL A O 1
ATOM 834 N N . ASP A 1 116 ? 11.223 -5.178 -4.711 1.00 81.94 116 ASP A N 1
ATOM 835 C CA . ASP A 1 116 ? 10.738 -6.559 -4.641 1.00 81.9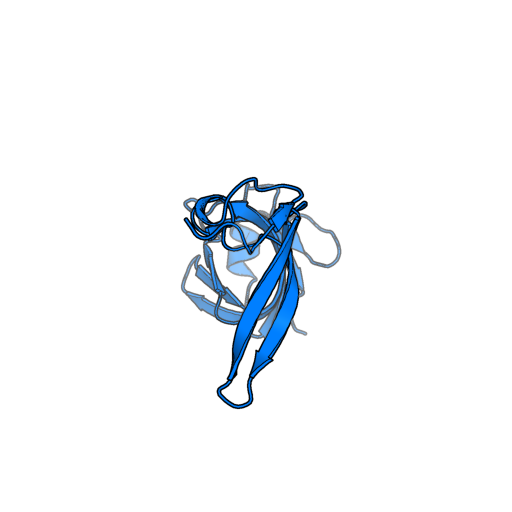4 116 ASP A CA 1
ATOM 836 C C . ASP A 1 116 ? 9.241 -6.689 -4.985 1.00 81.94 116 ASP A C 1
ATOM 838 O O . ASP A 1 116 ? 8.653 -7.753 -4.809 1.00 81.94 116 ASP A O 1
ATOM 842 N N . SER A 1 117 ? 8.629 -5.622 -5.513 1.00 81.06 117 SER A N 1
ATOM 843 C CA . SER A 1 117 ? 7.196 -5.523 -5.825 1.00 81.06 117 SER A CA 1
ATOM 844 C C . SER A 1 117 ? 6.266 -5.574 -4.608 1.00 81.06 117 SER A C 1
ATOM 846 O O . SER A 1 117 ? 5.056 -5.726 -4.772 1.00 81.06 117 SER A O 1
ATOM 848 N N . THR A 1 118 ? 6.792 -5.411 -3.392 1.00 87.81 118 THR A N 1
ATOM 849 C CA . THR A 1 118 ? 5.970 -5.204 -2.193 1.00 87.81 118 THR A CA 1
ATOM 850 C C . THR A 1 118 ? 5.647 -3.725 -2.006 1.00 87.81 118 THR A C 1
ATOM 852 O O . THR A 1 118 ? 6.379 -2.849 -2.466 1.00 87.81 118 THR A O 1
ATOM 855 N N . VAL A 1 119 ? 4.537 -3.415 -1.335 1.00 91.88 119 VAL A N 1
ATOM 856 C CA . VAL A 1 119 ? 4.187 -2.030 -1.001 1.00 91.88 119 VAL A CA 1
ATOM 857 C C . VAL A 1 119 ? 4.496 -1.778 0.466 1.00 91.88 119 VAL A C 1
ATOM 859 O O . VAL A 1 119 ? 3.912 -2.397 1.352 1.00 91.88 119 VAL A O 1
ATOM 862 N N . ASN A 1 120 ? 5.383 -0.823 0.722 1.00 94.81 120 ASN A N 1
ATOM 863 C CA . ASN A 1 120 ? 5.584 -0.251 2.042 1.00 94.81 120 ASN A CA 1
ATOM 864 C C . ASN A 1 120 ? 4.492 0.797 2.299 1.00 94.81 120 ASN A C 1
ATOM 866 O O . ASN A 1 120 ? 4.628 1.961 1.909 1.00 94.81 120 ASN A O 1
ATOM 870 N N . TRP A 1 121 ? 3.381 0.373 2.897 1.00 96.56 121 TRP A N 1
ATOM 871 C CA . TRP A 1 121 ? 2.274 1.241 3.294 1.00 96.56 121 TRP A CA 1
ATOM 872 C C . TRP A 1 121 ? 2.696 2.210 4.396 1.00 96.56 121 TRP A C 1
ATOM 874 O O . TRP A 1 121 ? 3.326 1.812 5.370 1.00 96.56 121 TRP A O 1
ATOM 884 N N . GLN A 1 122 ? 2.328 3.479 4.238 1.00 96.94 122 GLN A N 1
ATOM 885 C CA . GLN A 1 122 ? 2.722 4.586 5.112 1.00 96.94 122 GLN A CA 1
ATOM 886 C C . GLN A 1 122 ? 1.531 5.206 5.836 1.00 96.94 122 GLN A C 1
ATOM 888 O O . GLN A 1 122 ? 1.675 5.697 6.954 1.00 96.94 122 GLN A O 1
ATOM 893 N N . SER A 1 123 ? 0.361 5.213 5.201 1.00 97.12 123 SER A N 1
ATOM 894 C CA . SER A 1 123 ? -0.862 5.699 5.823 1.00 97.12 123 SER A CA 1
ATOM 895 C C . SER A 1 123 ? -2.096 5.018 5.263 1.00 97.12 123 SER A C 1
ATOM 897 O O . SER A 1 123 ? -2.116 4.594 4.105 1.00 97.12 123 SER A O 1
ATOM 899 N N . ILE A 1 124 ? -3.116 4.935 6.112 1.00 97.44 124 ILE A N 1
ATOM 900 C CA . ILE A 1 124 ? -4.440 4.417 5.802 1.00 97.44 124 ILE A CA 1
ATOM 901 C C . ILE A 1 124 ? -5.515 5.321 6.417 1.00 97.44 124 ILE A C 1
ATOM 903 O O . ILE A 1 124 ? -5.338 5.897 7.498 1.00 97.44 124 ILE A O 1
ATOM 907 N N . ALA A 1 125 ? -6.643 5.433 5.729 1.00 97.25 125 ALA A N 1
ATOM 908 C CA . ALA A 1 125 ? -7.815 6.161 6.177 1.00 97.25 125 ALA A CA 1
ATOM 909 C C . ALA A 1 125 ? -9.071 5.299 6.011 1.00 97.25 125 ALA A C 1
ATOM 911 O O . ALA A 1 125 ? -9.279 4.702 4.954 1.00 97.25 125 ALA A O 1
ATOM 912 N N . LEU A 1 126 ? -9.888 5.242 7.066 1.00 96.69 126 LEU A N 1
ATOM 913 C CA . LEU A 1 126 ? -11.153 4.510 7.104 1.00 96.69 126 LEU A CA 1
ATOM 914 C C . LEU A 1 126 ? -12.336 5.468 6.933 1.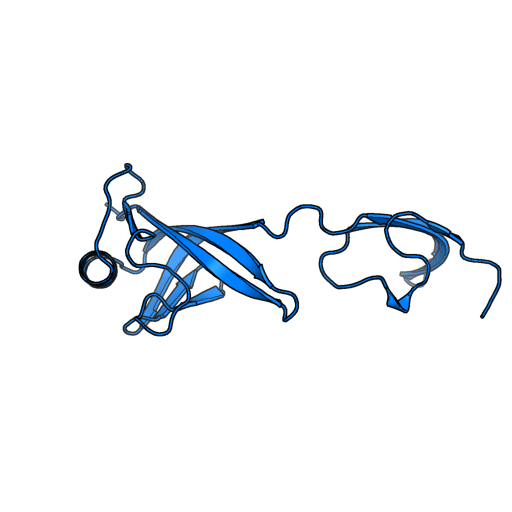00 96.69 126 LEU A C 1
ATOM 916 O O . LEU A 1 126 ? -12.493 6.410 7.716 1.00 96.69 126 LEU A O 1
ATOM 920 N N . GLY A 1 127 ? -13.181 5.213 5.944 1.00 92.75 127 GLY A N 1
ATOM 921 C CA . GLY A 1 127 ? -14.506 5.804 5.817 1.00 92.75 127 GLY A CA 1
ATOM 922 C C . GLY A 1 127 ? -15.560 4.777 6.214 1.00 92.75 127 GLY A C 1
ATOM 923 O O . GLY A 1 127 ? -15.889 3.892 5.432 1.00 92.75 127 GLY A O 1
ATOM 924 N N . GLU A 1 128 ? -16.076 4.895 7.435 1.00 82.31 128 GLU A N 1
ATOM 925 C CA . GLU A 1 128 ? -17.091 3.982 7.971 1.00 82.31 128 GLU A CA 1
ATOM 926 C C . GLU A 1 128 ? -18.341 3.979 7.072 1.00 82.31 128 GLU A C 1
ATOM 928 O O . GLU A 1 128 ? -18.886 5.035 6.719 1.00 82.31 128 GLU A O 1
ATOM 933 N N . SER A 1 129 ? -18.786 2.787 6.680 1.00 71.56 129 SER A N 1
ATOM 934 C CA . SER A 1 129 ? -20.062 2.598 5.999 1.00 71.56 129 SER A CA 1
ATOM 935 C C . SER A 1 129 ? -21.210 2.951 6.957 1.00 71.56 129 SER A C 1
ATOM 937 O O . SER A 1 129 ? -21.193 2.603 8.136 1.00 71.56 129 SER A O 1
ATOM 939 N N . LYS A 1 130 ? -22.175 3.739 6.468 1.00 57.53 130 LYS A N 1
ATOM 940 C CA . LYS A 1 130 ? -23.370 4.126 7.235 1.00 57.53 130 LYS A CA 1
ATOM 941 C C . LYS A 1 130 ? -24.396 3.007 7.310 1.00 57.53 130 LYS A C 1
ATOM 943 O O . LYS A 1 130 ? -24.587 2.333 6.274 1.00 57.53 130 LYS A O 1
#